Protein AF-D6LG75-F1 (afdb_monomer_lite)

Structure (mmCIF, N/CA/C/O backbone):
data_AF-D6LG75-F1
#
_entry.id   AF-D6LG75-F1
#
loop_
_atom_site.group_PDB
_atom_site.id
_atom_site.type_symbol
_atom_site.label_atom_id
_atom_site.label_alt_id
_atom_site.label_comp_id
_atom_site.label_asym_id
_atom_site.label_entity_id
_atom_site.label_seq_id
_atom_site.pdbx_PDB_ins_code
_atom_site.Cartn_x
_atom_site.Cartn_y
_atom_site.Cartn_z
_atom_site.occupancy
_atom_site.B_iso_or_equiv
_atom_site.auth_seq_id
_atom_site.auth_comp_id
_atom_site.auth_asym_id
_at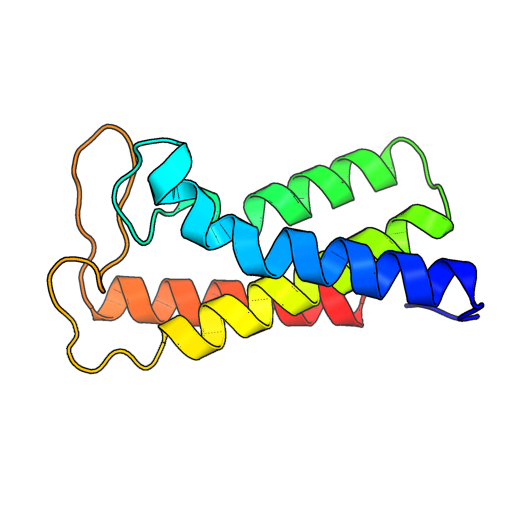om_site.auth_atom_id
_atom_site.pdbx_PDB_model_num
ATOM 1 N N . MET A 1 1 ? -5.222 3.463 17.861 1.00 59.53 1 MET A N 1
ATOM 2 C CA . MET A 1 1 ? -4.891 2.400 18.845 1.00 59.53 1 MET A CA 1
ATOM 3 C C . MET A 1 1 ? -6.168 1.736 19.346 1.00 59.53 1 MET A C 1
ATOM 5 O O . MET A 1 1 ? -7.042 2.396 19.905 1.00 59.53 1 MET A O 1
ATOM 9 N N . ILE A 1 2 ? -6.296 0.428 19.119 1.00 68.25 2 ILE A N 1
ATOM 10 C CA . ILE A 1 2 ? -7.451 -0.380 19.532 1.00 68.25 2 ILE A CA 1
ATOM 11 C C . ILE A 1 2 ? -7.337 -0.714 21.026 1.00 68.25 2 ILE A C 1
ATOM 13 O O . ILE A 1 2 ? -6.453 -1.462 21.427 1.00 68.25 2 ILE A O 1
ATOM 17 N N . TYR A 1 3 ? -8.249 -0.198 21.853 1.00 63.38 3 TYR A N 1
ATOM 18 C CA . TYR A 1 3 ? -8.205 -0.404 23.312 1.00 63.38 3 TYR A CA 1
ATOM 19 C C . TYR A 1 3 ? -9.058 -1.580 23.818 1.00 63.38 3 TYR A C 1
ATOM 21 O O . TYR A 1 3 ? -8.841 -2.052 24.931 1.00 63.38 3 TYR A O 1
ATOM 29 N N . LYS A 1 4 ? -10.032 -2.064 23.033 1.00 77.44 4 LYS A N 1
ATOM 30 C CA . LYS A 1 4 ? -10.902 -3.198 23.397 1.00 77.44 4 LYS A CA 1
ATOM 31 C C . LYS A 1 4 ? -11.264 -4.009 22.158 1.00 77.44 4 LYS A C 1
ATOM 33 O O . LYS A 1 4 ? -12.210 -3.673 21.460 1.00 77.44 4 LYS A O 1
ATOM 38 N N . LEU A 1 5 ? -10.518 -5.065 21.848 1.00 86.06 5 LEU A N 1
ATOM 39 C CA . LEU A 1 5 ? -10.863 -5.954 20.736 1.00 86.06 5 LEU A CA 1
ATOM 40 C C . LEU A 1 5 ? -11.971 -6.926 21.174 1.00 86.06 5 LEU A C 1
ATOM 42 O O . LEU A 1 5 ? -11.730 -7.805 21.995 1.00 86.06 5 LEU A O 1
ATOM 46 N N . ASN A 1 6 ? -13.182 -6.764 20.639 1.00 90.75 6 ASN A N 1
ATOM 47 C CA . ASN A 1 6 ? -14.268 -7.738 20.786 1.00 90.75 6 ASN A CA 1
ATOM 48 C C . ASN A 1 6 ? -14.375 -8.625 19.530 1.00 90.75 6 ASN A C 1
ATOM 50 O O . ASN A 1 6 ? -13.692 -8.382 18.532 1.00 90.75 6 ASN A O 1
ATOM 54 N N . LEU A 1 7 ? -15.236 -9.650 19.565 1.00 93.31 7 LEU A N 1
ATOM 55 C CA . LEU A 1 7 ? -15.403 -10.582 18.442 1.00 93.31 7 LEU A CA 1
ATOM 56 C C . LEU A 1 7 ? -15.751 -9.859 17.133 1.00 93.31 7 LEU A C 1
ATOM 58 O O . LEU A 1 7 ? -15.179 -10.172 16.095 1.00 93.31 7 LEU A O 1
ATOM 62 N N . LEU A 1 8 ? -16.642 -8.864 17.183 1.00 92.31 8 LEU A N 1
ATOM 63 C CA . LEU A 1 8 ? -17.024 -8.094 15.999 1.00 92.31 8 LEU A CA 1
ATOM 64 C C . LEU A 1 8 ? -15.832 -7.328 15.412 1.00 92.31 8 LEU A C 1
ATOM 66 O O . LEU A 1 8 ? -15.596 -7.401 14.211 1.00 92.31 8 LEU A O 1
ATOM 70 N N . GLY A 1 9 ? -15.055 -6.636 16.248 1.00 93.12 9 GLY A N 1
ATOM 71 C CA . GLY A 1 9 ? -13.851 -5.923 15.823 1.00 93.12 9 GLY A CA 1
ATOM 72 C C . GLY A 1 9 ? -12.811 -6.859 15.209 1.00 93.12 9 GLY A C 1
ATOM 73 O O . GLY A 1 9 ? -12.241 -6.547 14.167 1.00 93.12 9 GLY A O 1
ATOM 74 N N . PHE A 1 10 ? -12.619 -8.045 15.793 1.00 94.38 10 PHE A N 1
ATOM 75 C CA . PHE A 1 10 ? -11.744 -9.070 15.222 1.00 94.38 10 PHE A CA 1
ATOM 76 C C . PHE A 1 10 ? -12.233 -9.538 13.845 1.00 94.38 10 PHE A C 1
ATOM 78 O O . PHE A 1 10 ? -11.456 -9.562 12.893 1.00 94.38 10 PHE A O 1
ATOM 85 N N . LEU A 1 11 ? -13.525 -9.848 13.707 1.00 96.50 11 LEU A N 1
ATOM 86 C CA . LEU A 1 11 ? -14.107 -10.250 12.424 1.00 96.50 11 LEU A CA 1
ATOM 87 C C . LEU A 1 11 ? -13.981 -9.145 11.368 1.00 96.50 11 LEU A C 1
ATOM 89 O O . LEU A 1 11 ? -13.652 -9.437 10.220 1.00 96.50 11 LEU A O 1
ATOM 93 N N . LEU A 1 12 ? -14.176 -7.881 11.752 1.00 95.19 12 LEU A N 1
ATOM 94 C CA . LEU A 1 12 ? -13.995 -6.737 10.857 1.00 95.19 12 LEU A CA 1
ATOM 95 C C . LEU A 1 12 ? -12.547 -6.602 10.380 1.00 95.19 12 LEU A C 1
ATOM 97 O O . LEU A 1 12 ? -12.344 -6.400 9.185 1.00 95.19 12 LEU A O 1
ATOM 101 N N . ILE A 1 13 ? -11.555 -6.774 11.263 1.00 96.44 13 ILE A N 1
ATOM 102 C CA . ILE A 1 13 ? -10.135 -6.814 10.870 1.00 96.44 13 ILE A CA 1
ATOM 103 C C . ILE A 1 13 ? -9.911 -7.916 9.834 1.00 96.44 13 ILE A C 1
ATOM 105 O O . ILE A 1 13 ? -9.321 -7.657 8.790 1.00 96.44 13 ILE A O 1
ATOM 109 N N . VAL A 1 14 ? -10.390 -9.135 10.100 1.00 97.88 14 VAL A N 1
ATOM 110 C CA . VAL A 1 14 ? -10.178 -10.294 9.218 1.00 97.88 14 VAL A CA 1
ATOM 111 C C . VAL A 1 14 ? -10.821 -10.074 7.848 1.00 97.88 14 VAL A C 1
ATOM 113 O O . VAL A 1 14 ? -10.181 -10.290 6.819 1.00 97.88 14 VAL A O 1
ATOM 116 N N . VAL A 1 15 ? -12.068 -9.601 7.807 1.00 97.81 15 VAL A N 1
ATOM 117 C CA . VAL A 1 15 ? -12.762 -9.298 6.547 1.00 97.81 15 VAL A CA 1
ATOM 118 C C . VAL A 1 15 ? -12.038 -8.191 5.784 1.00 97.81 15 VAL A C 1
ATOM 120 O O . VAL A 1 15 ? -11.745 -8.355 4.598 1.00 97.81 15 VAL A O 1
ATOM 123 N N . ALA A 1 16 ? -11.701 -7.089 6.456 1.00 97.56 16 ALA A N 1
ATOM 124 C CA . ALA A 1 16 ? -10.979 -5.978 5.846 1.00 97.56 16 ALA A CA 1
ATOM 125 C C . ALA A 1 16 ? -9.606 -6.409 5.320 1.00 97.56 16 ALA A C 1
ATOM 127 O O . ALA A 1 16 ? -9.196 -5.976 4.245 1.00 97.56 16 ALA A O 1
ATOM 128 N N . PHE A 1 17 ? -8.932 -7.318 6.026 1.00 98.50 17 PHE A N 1
ATOM 129 C CA . PHE A 1 17 ? -7.666 -7.891 5.596 1.00 98.50 17 PHE A CA 1
ATOM 130 C C . PHE A 1 17 ? -7.809 -8.647 4.270 1.00 98.50 17 PHE A C 1
ATOM 132 O O . PHE A 1 17 ? -7.055 -8.408 3.329 1.00 98.50 17 PHE A O 1
ATOM 139 N N . PHE A 1 18 ? -8.815 -9.519 4.144 1.00 98.00 18 PHE A N 1
ATOM 140 C CA . PHE A 1 18 ? -9.064 -10.251 2.896 1.00 98.00 18 PHE A CA 1
ATOM 141 C C . PHE A 1 18 ? -9.473 -9.350 1.724 1.00 98.00 18 PHE A C 1
ATOM 143 O O . PHE A 1 18 ? -9.223 -9.701 0.566 1.00 98.00 18 PHE A O 1
ATOM 150 N N . LEU A 1 19 ? -10.097 -8.203 1.998 1.00 97.00 19 LEU A N 1
ATOM 151 C CA . LEU A 1 19 ? -10.366 -7.189 0.979 1.00 97.00 19 LEU A CA 1
ATOM 152 C C . LEU A 1 19 ? -9.075 -6.470 0.570 1.00 97.00 19 LEU A C 1
ATOM 154 O O . LEU A 1 19 ? -8.771 -6.395 -0.620 1.00 97.00 19 LEU A O 1
ATOM 158 N N . GLY A 1 20 ? -8.294 -6.005 1.547 1.00 97.44 20 GLY A N 1
ATOM 159 C CA . GLY A 1 20 ? -7.052 -5.270 1.321 1.00 97.44 20 GLY A CA 1
ATOM 160 C C . GLY A 1 20 ? -5.991 -6.099 0.602 1.00 97.44 20 GLY A C 1
ATOM 161 O O . GLY A 1 20 ? -5.375 -5.604 -0.334 1.00 97.44 20 GLY A O 1
ATOM 162 N N . ILE A 1 21 ? -5.838 -7.386 0.938 1.00 98.00 21 ILE A N 1
ATOM 163 C CA . ILE A 1 21 ? -4.801 -8.247 0.339 1.00 98.00 21 ILE A CA 1
ATOM 164 C C . ILE A 1 21 ? -5.021 -8.445 -1.165 1.00 98.00 21 ILE A C 1
ATOM 166 O O . ILE A 1 21 ? -4.068 -8.686 -1.899 1.00 98.00 21 ILE A O 1
ATOM 170 N N . LYS A 1 22 ? -6.274 -8.336 -1.625 1.00 96.81 22 LYS A N 1
ATOM 171 C CA . LYS A 1 22 ? -6.655 -8.479 -3.034 1.00 96.81 22 LYS A CA 1
ATOM 172 C C . LYS A 1 22 ? -6.651 -7.157 -3.795 1.00 96.81 22 LYS A C 1
ATOM 174 O O . LYS A 1 22 ? -6.671 -7.206 -5.020 1.00 96.81 22 LYS A O 1
ATOM 179 N N . LEU A 1 23 ? -6.684 -6.006 -3.114 1.00 96.44 23 LEU A N 1
ATOM 180 C CA . LEU A 1 23 ? -6.791 -4.699 -3.770 1.00 96.44 23 LEU A CA 1
ATOM 181 C C . LEU A 1 23 ? -5.654 -4.458 -4.779 1.00 96.44 23 LEU A C 1
ATOM 183 O O . LEU A 1 23 ? -5.976 -4.033 -5.890 1.00 96.44 23 LEU A O 1
ATOM 187 N N . PRO A 1 24 ? -4.369 -4.729 -4.474 1.00 96.44 24 PRO A N 1
ATOM 188 C CA . PRO A 1 24 ? -3.295 -4.477 -5.432 1.00 96.44 24 PRO A CA 1
ATOM 189 C C . PRO A 1 24 ? -3.516 -5.203 -6.769 1.00 96.44 24 PRO A C 1
ATOM 191 O O . PRO A 1 24 ? -3.444 -4.562 -7.820 1.00 96.44 24 PRO A O 1
ATOM 194 N N . ASP A 1 25 ? -3.956 -6.466 -6.715 1.00 95.19 25 ASP A N 1
ATOM 195 C CA . ASP A 1 25 ? -4.292 -7.312 -7.873 1.00 95.19 25 ASP A CA 1
ATOM 196 C C . ASP A 1 25 ? -5.615 -6.945 -8.568 1.00 95.19 25 ASP A C 1
ATOM 198 O O . ASP A 1 25 ? -5.974 -7.517 -9.604 1.00 95.19 25 ASP A O 1
ATOM 202 N N . TRP A 1 26 ? -6.396 -6.002 -8.031 1.00 94.06 26 TRP A N 1
ATOM 203 C CA . TRP A 1 26 ? -7.545 -5.474 -8.771 1.00 94.06 26 TRP A CA 1
ATOM 204 C C . TRP A 1 26 ? -7.110 -4.662 -9.984 1.00 94.06 26 TRP A C 1
ATOM 206 O O . TRP A 1 26 ? -7.951 -4.407 -10.843 1.00 94.06 26 TRP A O 1
ATOM 216 N N . ASP A 1 27 ? -5.827 -4.315 -10.115 1.00 90.75 27 ASP A N 1
ATOM 217 C CA . ASP A 1 27 ? -5.301 -3.732 -11.344 1.00 90.75 27 ASP A CA 1
ATOM 218 C C . ASP A 1 27 ? -5.651 -4.577 -12.583 1.00 90.75 27 ASP A C 1
ATOM 220 O O . ASP A 1 27 ? -6.141 -4.022 -13.567 1.00 90.75 27 ASP A O 1
ATOM 224 N N . PHE A 1 28 ? -5.578 -5.908 -12.502 1.00 89.88 28 PHE A N 1
ATOM 225 C CA . PHE A 1 28 ? -6.028 -6.808 -13.567 1.00 89.88 28 PHE A CA 1
ATOM 226 C C . PHE A 1 28 ? -7.520 -6.657 -13.884 1.00 89.88 28 PHE A C 1
ATOM 228 O O . PHE A 1 28 ? -7.913 -6.605 -15.051 1.00 89.88 28 PHE A O 1
ATOM 235 N N . LYS A 1 29 ? -8.366 -6.556 -12.852 1.00 92.19 29 LYS A N 1
ATOM 236 C CA . LYS A 1 29 ? -9.826 -6.418 -13.007 1.00 92.19 29 LYS A CA 1
ATOM 237 C C . LYS A 1 29 ? -10.219 -5.054 -13.566 1.00 92.19 29 LYS A C 1
ATOM 239 O O . LYS A 1 29 ? -11.149 -4.956 -14.359 1.00 92.19 29 LYS A O 1
ATOM 244 N N . LEU A 1 30 ? -9.487 -4.017 -13.174 1.00 89.25 30 LEU A N 1
ATOM 245 C CA . LEU A 1 30 ? -9.671 -2.636 -13.609 1.00 89.25 30 LEU A CA 1
ATOM 246 C C . LEU A 1 30 ? -8.996 -2.351 -14.960 1.00 89.25 30 LEU A C 1
ATOM 248 O O . LEU A 1 30 ? -8.993 -1.206 -15.408 1.00 89.25 30 LEU A O 1
ATOM 252 N N . LYS A 1 31 ? -8.430 -3.376 -15.618 1.00 89.69 31 LYS A N 1
ATOM 253 C CA . LYS A 1 31 ? -7.674 -3.263 -16.879 1.00 89.69 31 LYS A CA 1
ATOM 254 C C . LYS A 1 31 ? -6.521 -2.253 -16.790 1.00 89.69 31 LYS A C 1
ATOM 256 O O . LYS A 1 31 ? -6.135 -1.633 -17.780 1.00 89.69 31 LYS A O 1
ATOM 261 N N . LEU A 1 32 ? -5.961 -2.096 -15.595 1.00 90.25 32 LEU A N 1
ATOM 262 C CA . LEU A 1 32 ? -4.742 -1.348 -15.345 1.00 90.25 32 LEU A CA 1
ATOM 263 C C . LEU A 1 32 ? -3.535 -2.260 -15.592 1.00 90.25 32 LEU A C 1
ATOM 265 O O . LEU A 1 32 ? -3.615 -3.487 -15.550 1.00 90.25 32 LEU A O 1
ATOM 269 N N . ARG A 1 33 ? -2.378 -1.655 -15.856 1.00 91.38 33 ARG A N 1
ATOM 270 C CA . ARG A 1 33 ? -1.126 -2.415 -15.927 1.00 91.38 33 ARG A CA 1
ATOM 271 C C . ARG A 1 33 ? -0.752 -2.883 -14.523 1.00 91.38 33 ARG A C 1
ATOM 273 O O . ARG A 1 33 ? -0.793 -2.067 -13.605 1.00 91.38 33 ARG A O 1
ATOM 280 N N . HIS A 1 34 ? -0.345 -4.147 -14.411 1.00 92.75 34 HIS A N 1
ATOM 281 C CA . HIS A 1 34 ? 0.036 -4.750 -13.137 1.00 92.75 34 HIS A CA 1
ATOM 282 C C . HIS A 1 34 ? 1.094 -3.923 -12.395 1.00 92.75 34 HIS A C 1
ATOM 284 O O . HIS A 1 34 ? 1.994 -3.367 -13.038 1.00 92.75 34 HIS A O 1
ATOM 290 N N . ARG A 1 35 ? 0.973 -3.861 -11.065 1.00 92.56 35 ARG A N 1
ATOM 291 C CA . ARG A 1 35 ? 1.731 -2.975 -10.170 1.00 92.56 35 ARG A CA 1
ATOM 292 C C . ARG A 1 35 ? 1.433 -1.511 -10.436 1.00 92.56 35 ARG A C 1
ATOM 294 O O . ARG A 1 35 ? 2.332 -0.686 -10.610 1.00 92.56 35 ARG A O 1
ATOM 301 N N . ASN A 1 36 ? 0.143 -1.190 -10.517 1.00 94.50 36 ASN A N 1
ATOM 302 C CA . ASN A 1 36 ? -0.323 0.178 -10.694 1.00 94.50 36 ASN A CA 1
ATOM 303 C C . ASN A 1 36 ? -0.165 0.996 -9.406 1.00 94.50 36 ASN A C 1
ATOM 305 O O . ASN A 1 36 ? -0.555 0.542 -8.334 1.00 94.50 36 ASN A O 1
ATOM 309 N N . ILE A 1 37 ? 0.320 2.235 -9.518 1.00 95.25 37 ILE A N 1
ATOM 310 C CA . ILE A 1 37 ? 0.492 3.133 -8.366 1.00 95.25 37 ILE A CA 1
ATOM 311 C C . ILE A 1 37 ? -0.805 3.356 -7.573 1.00 95.25 37 ILE A C 1
ATOM 313 O O . ILE A 1 37 ? -0.751 3.495 -6.358 1.00 95.25 3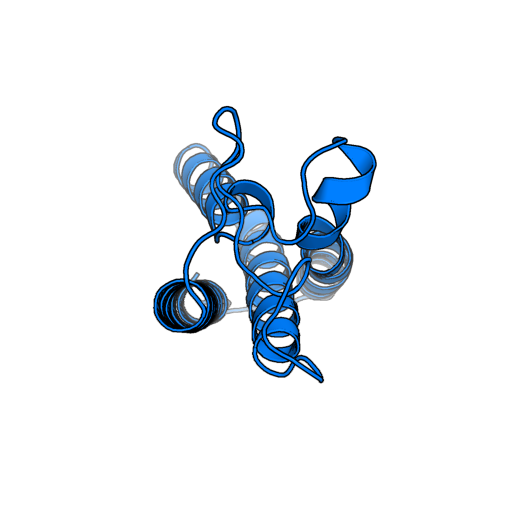7 ILE A O 1
ATOM 317 N N . LEU A 1 38 ? -1.977 3.341 -8.216 1.00 93.38 38 LEU A N 1
ATOM 318 C CA . LEU A 1 38 ? -3.254 3.552 -7.531 1.00 93.38 38 LEU A CA 1
ATOM 319 C C . LEU A 1 38 ? -3.636 2.367 -6.640 1.00 93.38 38 LEU A C 1
ATOM 321 O O . LEU A 1 38 ? -4.118 2.577 -5.533 1.00 93.38 38 LEU A O 1
ATOM 325 N N . THR A 1 39 ? -3.399 1.135 -7.097 1.00 95.38 39 THR A N 1
ATOM 326 C CA . THR A 1 39 ? -3.751 -0.082 -6.345 1.00 95.38 39 THR A CA 1
ATOM 327 C C . THR A 1 39 ? -2.648 -0.518 -5.381 1.00 95.38 39 THR A C 1
ATOM 329 O O . THR A 1 39 ? -2.934 -1.192 -4.398 1.00 95.38 39 THR A O 1
ATOM 332 N N . HIS A 1 40 ? -1.402 -0.102 -5.632 1.00 96.62 40 HIS A N 1
ATOM 333 C CA . HIS A 1 40 ? -0.221 -0.420 -4.820 1.00 96.62 40 HIS A CA 1
ATOM 334 C C . HIS A 1 40 ? 0.215 0.736 -3.904 1.00 96.62 40 HIS A C 1
ATOM 336 O O . HIS A 1 40 ? 1.342 0.737 -3.419 1.00 96.62 40 HIS A O 1
ATOM 342 N N . SER A 1 41 ? -0.644 1.734 -3.687 1.00 96.00 41 SER A N 1
ATOM 343 C CA . SER A 1 41 ? -0.434 2.835 -2.736 1.00 96.00 41 SER A CA 1
ATOM 344 C C . SER A 1 41 ? -1.359 2.679 -1.524 1.00 96.00 41 SER A C 1
ATOM 346 O O . SER A 1 41 ? -2.370 1.979 -1.610 1.00 96.00 41 SER A O 1
ATOM 348 N N . PRO A 1 42 ? -1.116 3.403 -0.415 1.00 94.75 42 PRO A N 1
ATOM 349 C CA . PRO A 1 42 ? -2.078 3.474 0.683 1.00 94.75 42 PRO A CA 1
ATOM 350 C C . PRO A 1 42 ? -3.281 4.383 0.358 1.00 94.75 42 PRO A C 1
ATOM 352 O O . PRO A 1 42 ? -4.019 4.764 1.260 1.00 94.75 42 PRO A O 1
ATOM 355 N N . PHE A 1 43 ? -3.498 4.763 -0.908 1.00 95.00 43 PHE A N 1
ATOM 356 C CA . PHE A 1 43 ? -4.510 5.744 -1.310 1.00 95.00 43 PHE A CA 1
ATOM 357 C C . PHE A 1 43 ? -5.926 5.372 -0.852 1.00 95.00 43 PHE A C 1
ATOM 359 O O . PHE A 1 43 ? -6.617 6.195 -0.259 1.00 95.00 43 PHE A O 1
ATOM 366 N N . VAL A 1 44 ? -6.343 4.118 -1.057 1.00 94.81 44 VAL A N 1
ATOM 367 C CA . VAL A 1 44 ? -7.668 3.646 -0.616 1.00 94.81 44 VAL A CA 1
ATOM 368 C C . VAL A 1 44 ? -7.789 3.677 0.910 1.00 94.81 44 VAL A C 1
ATOM 370 O O . VAL A 1 44 ? -8.813 4.099 1.440 1.00 94.81 44 VAL A O 1
ATOM 373 N N . THR A 1 45 ? -6.724 3.316 1.626 1.00 95.12 45 THR A N 1
ATOM 374 C CA . THR A 1 45 ? -6.671 3.436 3.088 1.00 95.12 45 THR A CA 1
ATOM 375 C C . THR A 1 45 ? -6.838 4.887 3.543 1.00 95.12 45 THR A C 1
ATOM 377 O O . THR A 1 45 ? -7.582 5.149 4.483 1.00 95.12 45 THR A O 1
ATOM 380 N N . VAL A 1 46 ? -6.197 5.842 2.861 1.00 94.06 46 VAL A N 1
ATOM 381 C CA . VAL A 1 46 ? -6.334 7.279 3.155 1.00 94.06 46 VAL A CA 1
ATOM 382 C C . VAL A 1 46 ? -7.769 7.760 2.933 1.00 94.06 46 VAL A C 1
ATOM 384 O O . VAL A 1 46 ? -8.265 8.547 3.734 1.00 94.06 46 VAL A O 1
ATOM 387 N N . ILE A 1 47 ? -8.471 7.255 1.912 1.00 94.31 47 ILE A N 1
ATOM 388 C CA . ILE A 1 47 ? -9.902 7.543 1.723 1.00 94.31 47 ILE A CA 1
ATOM 389 C C . ILE A 1 47 ? -10.717 7.031 2.916 1.00 94.31 47 ILE A C 1
ATOM 391 O O . ILE A 1 47 ? -11.558 7.763 3.431 1.00 94.31 47 ILE A O 1
ATOM 395 N N . PHE A 1 48 ? -10.463 5.809 3.396 1.00 94.44 48 PHE A N 1
ATOM 396 C CA . PHE A 1 48 ? -11.159 5.293 4.580 1.00 94.44 48 PHE A CA 1
ATOM 397 C C . PHE A 1 48 ? -10.878 6.122 5.833 1.00 94.44 48 PHE A C 1
ATOM 399 O O . PHE A 1 48 ? -11.798 6.384 6.598 1.00 94.44 48 PHE A O 1
ATOM 406 N N . ILE A 1 49 ? -9.644 6.589 6.021 1.00 93.00 49 ILE A N 1
ATOM 407 C CA . ILE A 1 49 ? -9.291 7.512 7.108 1.00 93.00 49 ILE A CA 1
ATOM 408 C C . ILE A 1 49 ? -10.075 8.820 6.977 1.00 93.00 49 ILE A C 1
ATOM 410 O O . ILE A 1 49 ? -10.725 9.231 7.930 1.00 93.00 49 ILE A O 1
ATOM 414 N N . ALA A 1 50 ? -10.096 9.438 5.795 1.00 92.62 50 ALA A N 1
ATOM 415 C CA . ALA A 1 50 ? -10.857 10.665 5.577 1.00 92.62 50 ALA A CA 1
ATOM 416 C C . ALA A 1 50 ? -12.353 10.479 5.892 1.00 92.62 50 ALA A C 1
ATOM 418 O O . ALA A 1 50 ? -12.951 11.336 6.533 1.00 92.62 50 ALA A O 1
ATOM 419 N N . LEU A 1 51 ? -12.943 9.342 5.506 1.00 90.62 51 LEU A N 1
ATOM 420 C CA . LEU A 1 51 ? -14.330 9.006 5.844 1.00 90.62 51 LEU A CA 1
ATOM 421 C C . LEU A 1 51 ? -14.526 8.783 7.353 1.00 90.62 51 LEU A C 1
ATOM 423 O O . LEU A 1 51 ? -15.502 9.273 7.916 1.00 90.62 51 LEU A O 1
ATOM 427 N N . TYR A 1 52 ? -13.595 8.101 8.023 1.00 90.06 52 TYR A N 1
ATOM 428 C CA . TYR A 1 52 ? -13.631 7.914 9.477 1.00 90.06 52 TYR A CA 1
ATOM 429 C C . TYR A 1 52 ? -13.604 9.248 10.238 1.00 90.06 52 TYR A C 1
ATOM 431 O O . TYR A 1 52 ? -14.298 9.401 11.238 1.00 90.06 52 TYR A O 1
ATOM 439 N N . GLU A 1 53 ? -12.828 10.226 9.769 1.00 87.62 53 GLU A N 1
ATOM 440 C CA . GLU A 1 53 ? -12.765 11.549 10.403 1.00 87.62 53 GLU A CA 1
ATOM 441 C C . GLU A 1 53 ? -14.061 12.362 10.200 1.00 87.62 53 GLU A C 1
ATOM 443 O O . GLU A 1 53 ? -14.334 13.275 10.976 1.00 87.62 53 GLU A O 1
ATOM 448 N N . THR A 1 54 ? -14.894 12.026 9.201 1.00 86.19 54 THR A N 1
ATOM 449 C CA . THR A 1 54 ? -16.221 12.655 9.021 1.00 86.19 54 THR A CA 1
ATOM 450 C C . THR A 1 54 ? -17.308 12.048 9.904 1.00 86.19 54 THR A C 1
ATOM 452 O O . THR A 1 54 ? -18.209 12.762 10.339 1.00 86.19 54 THR A O 1
ATOM 455 N N . ASP A 1 55 ? -17.220 10.749 10.187 1.00 76.25 55 ASP A N 1
ATOM 456 C CA . ASP A 1 55 ? -18.148 10.020 11.048 1.00 76.25 55 ASP A CA 1
ATOM 457 C C . ASP A 1 55 ? -17.353 8.994 11.868 1.00 76.25 55 ASP A C 1
ATOM 459 O O . ASP A 1 55 ? -16.925 7.945 11.372 1.00 76.25 55 ASP A O 1
ATOM 463 N N . THR A 1 56 ? -17.100 9.341 13.133 1.00 75.19 56 THR A N 1
ATOM 464 C CA . THR A 1 56 ? -16.112 8.697 14.021 1.00 75.19 56 THR A CA 1
ATOM 465 C C . THR A 1 56 ? -16.590 7.362 14.600 1.00 75.19 56 THR A C 1
ATOM 467 O O . THR A 1 56 ? -16.446 7.068 15.790 1.00 75.19 56 THR A O 1
ATOM 470 N N . SER A 1 57 ? -17.139 6.497 13.748 1.00 79.25 57 SER A N 1
ATOM 471 C CA . SER A 1 57 ? -17.567 5.156 14.128 1.00 79.25 57 SER A CA 1
ATOM 472 C C . SER A 1 57 ? -16.388 4.333 14.642 1.00 79.25 57 SER A C 1
ATOM 474 O O . SER A 1 57 ? -15.489 3.941 13.893 1.00 79.25 57 SER A O 1
ATOM 476 N N . TYR A 1 58 ? -16.424 4.005 15.937 1.00 76.25 58 TYR A N 1
ATOM 477 C CA . TYR A 1 58 ? -15.404 3.201 16.614 1.00 76.25 58 TYR A CA 1
ATOM 478 C C . TYR A 1 58 ? -15.094 1.890 15.876 1.00 76.25 58 TYR A C 1
ATOM 480 O O . TYR A 1 58 ? -13.944 1.454 15.835 1.00 76.25 58 TYR A O 1
ATOM 488 N N . PHE A 1 59 ? -16.102 1.279 15.243 1.00 82.31 59 PHE A N 1
ATOM 489 C CA . PHE A 1 59 ? -15.927 0.013 14.539 1.00 82.31 59 PHE A CA 1
ATOM 490 C C . PHE A 1 59 ? -15.157 0.141 13.221 1.00 82.31 59 PHE A C 1
ATOM 492 O O . PHE A 1 59 ? -14.522 -0.820 12.785 1.00 82.31 59 PHE A O 1
ATOM 499 N N . PHE A 1 60 ? -15.165 1.317 12.595 1.00 89.25 60 PHE A N 1
ATOM 500 C CA . PHE A 1 60 ? -14.503 1.518 11.310 1.00 89.25 60 PHE A CA 1
ATOM 501 C C . PHE A 1 60 ? -12.971 1.572 11.442 1.00 89.25 60 PHE A C 1
ATOM 503 O O . PHE A 1 60 ? -12.257 1.185 10.518 1.00 89.25 60 PHE A O 1
ATOM 510 N N . LYS A 1 61 ? -12.449 1.886 12.637 1.00 91.31 61 LYS A N 1
ATOM 511 C CA . LYS A 1 61 ? -11.018 1.736 12.955 1.00 91.31 61 LYS A CA 1
ATOM 512 C C . LYS A 1 61 ? -10.513 0.308 12.765 1.00 91.31 61 LYS A C 1
ATOM 514 O O . LYS A 1 61 ? -9.458 0.120 12.171 1.00 91.31 61 LYS A O 1
ATOM 519 N N . TYR A 1 62 ? -11.275 -0.703 13.192 1.00 93.81 62 TYR A N 1
ATOM 520 C CA . TYR A 1 62 ? -10.907 -2.110 12.975 1.00 93.81 62 TYR A CA 1
ATOM 521 C C . TYR A 1 62 ? -10.767 -2.439 11.488 1.00 93.81 62 TYR A C 1
ATOM 523 O O . TYR A 1 62 ? -9.853 -3.163 11.094 1.00 93.81 62 TYR A O 1
ATOM 531 N N . PHE A 1 63 ? -11.649 -1.874 10.660 1.00 94.94 63 PHE A N 1
ATOM 532 C CA . PHE A 1 63 ? -11.582 -2.038 9.215 1.00 94.94 63 PHE A CA 1
ATOM 533 C C . PHE A 1 63 ? -10.299 -1.414 8.650 1.00 94.94 63 PHE A C 1
ATOM 535 O O . PHE A 1 63 ? -9.561 -2.086 7.934 1.00 94.94 63 PHE A O 1
ATOM 542 N N . ILE A 1 64 ? -9.986 -0.168 9.023 1.00 95.75 64 ILE A N 1
ATOM 543 C CA . ILE A 1 64 ? -8.762 0.526 8.588 1.00 95.75 64 ILE A CA 1
ATOM 544 C C . ILE A 1 64 ? -7.512 -0.253 9.009 1.00 95.75 64 ILE A C 1
ATOM 546 O O . ILE A 1 64 ? -6.617 -0.448 8.188 1.00 95.75 64 ILE A O 1
ATOM 550 N N . VAL A 1 65 ? -7.464 -0.754 10.246 1.00 96.19 65 VAL A N 1
ATOM 551 C CA . VAL A 1 65 ? -6.341 -1.552 10.761 1.00 96.19 65 VAL A CA 1
ATOM 552 C C . VAL A 1 65 ? -6.148 -2.839 9.956 1.00 96.19 65 VAL A C 1
ATOM 554 O O . VAL A 1 65 ? -5.040 -3.109 9.483 1.00 96.19 65 VAL A O 1
ATOM 557 N N . GLY A 1 66 ? -7.213 -3.621 9.745 1.00 97.31 66 GLY A N 1
ATOM 558 C CA . GLY A 1 66 ? -7.135 -4.855 8.957 1.00 97.31 66 GLY A CA 1
ATOM 559 C C . GLY A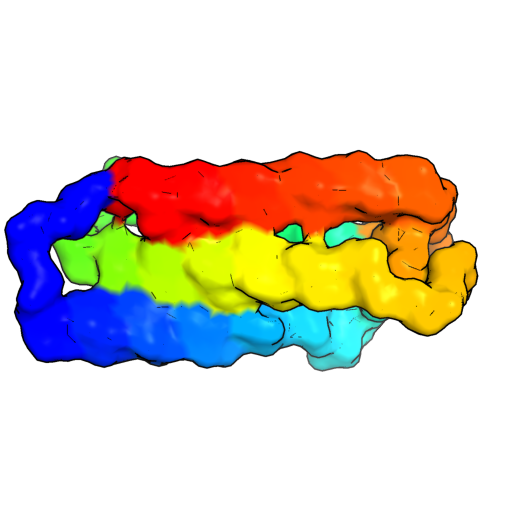 1 66 ? -6.751 -4.600 7.500 1.00 97.31 66 GLY A C 1
ATOM 560 O O . GLY A 1 66 ? -5.873 -5.275 6.961 1.00 97.31 66 GLY A O 1
ATOM 561 N N . PHE A 1 67 ? -7.343 -3.575 6.884 1.00 98.06 67 PHE A N 1
ATOM 562 C CA . PHE A 1 67 ? -7.067 -3.204 5.499 1.00 98.06 67 PHE A CA 1
ATOM 563 C C . PHE A 1 67 ? -5.620 -2.730 5.311 1.00 98.06 67 PHE A C 1
ATOM 565 O O . PHE A 1 67 ? -4.916 -3.228 4.435 1.00 98.06 67 PHE A O 1
ATOM 572 N N . SER A 1 68 ? -5.141 -1.824 6.172 1.00 98.12 68 SER A N 1
ATOM 573 C CA . SER A 1 68 ? -3.762 -1.310 6.143 1.00 98.12 68 SER A CA 1
ATOM 574 C C . SER A 1 68 ? -2.736 -2.420 6.347 1.00 98.12 68 SER A C 1
ATOM 576 O O . SER A 1 68 ? -1.738 -2.474 5.630 1.00 98.12 68 SER A O 1
ATOM 578 N N . SER A 1 69 ? -3.008 -3.345 7.276 1.00 98.12 69 SER A N 1
ATOM 579 C CA . SER A 1 69 ? -2.146 -4.510 7.512 1.00 98.12 69 SER A CA 1
ATOM 580 C C . SER A 1 69 ? -2.011 -5.364 6.253 1.00 98.12 69 SER A C 1
ATOM 582 O O . SER A 1 69 ? -0.915 -5.804 5.910 1.00 98.12 69 SER A O 1
ATOM 584 N N . ALA A 1 70 ? -3.111 -5.574 5.529 1.00 98.31 70 ALA A N 1
ATOM 585 C CA . ALA A 1 70 ? -3.092 -6.365 4.309 1.00 98.31 70 ALA A CA 1
ATOM 586 C C . ALA A 1 70 ? -2.332 -5.686 3.165 1.00 98.31 70 ALA A C 1
ATOM 588 O O . ALA A 1 70 ? -1.558 -6.354 2.482 1.00 98.31 70 ALA A O 1
ATOM 589 N N . ILE A 1 71 ? -2.497 -4.369 2.989 1.00 98.38 71 ILE A N 1
ATOM 590 C CA . ILE A 1 71 ? -1.718 -3.601 2.007 1.00 98.38 71 ILE A CA 1
ATOM 591 C C . ILE A 1 71 ? -0.226 -3.684 2.334 1.00 98.38 71 ILE A C 1
ATOM 593 O O . ILE A 1 71 ? 0.569 -4.000 1.452 1.00 98.38 71 ILE A O 1
ATOM 597 N N . ALA A 1 72 ? 0.158 -3.479 3.598 1.00 98.38 72 ALA A N 1
ATOM 598 C CA . ALA A 1 72 ? 1.548 -3.610 4.025 1.00 98.38 72 ALA A CA 1
ATOM 599 C C . ALA A 1 72 ? 2.130 -4.978 3.647 1.00 98.38 72 ALA A C 1
ATOM 601 O O . ALA A 1 72 ? 3.179 -5.050 3.013 1.00 98.38 72 ALA A O 1
ATOM 602 N N . ILE A 1 73 ? 1.429 -6.061 3.996 1.00 98.31 73 ILE A N 1
ATOM 603 C CA . ILE A 1 73 ? 1.890 -7.422 3.714 1.00 98.31 73 ILE A CA 1
ATOM 604 C C . ILE A 1 73 ? 1.991 -7.673 2.209 1.00 98.31 73 ILE A C 1
ATOM 606 O O . ILE A 1 73 ? 3.027 -8.159 1.761 1.00 98.31 73 ILE A O 1
ATOM 610 N N . HIS A 1 74 ? 0.970 -7.317 1.422 1.00 98.25 74 HIS A N 1
ATOM 611 C CA . HIS A 1 74 ? 0.999 -7.518 -0.028 1.00 98.25 74 HIS A CA 1
ATOM 612 C C . HIS A 1 74 ? 2.233 -6.853 -0.653 1.00 98.25 74 HIS A C 1
ATOM 614 O O . HIS A 1 74 ? 3.011 -7.498 -1.354 1.00 98.25 74 HIS A O 1
ATOM 620 N N . ILE A 1 75 ? 2.447 -5.570 -0.351 1.00 98.12 75 ILE A N 1
ATOM 621 C CA . ILE A 1 75 ? 3.539 -4.783 -0.932 1.00 98.12 75 ILE A CA 1
ATOM 622 C C . ILE A 1 75 ? 4.915 -5.279 -0.457 1.00 98.12 75 ILE A C 1
ATOM 624 O O . ILE A 1 75 ? 5.869 -5.285 -1.239 1.00 98.12 75 ILE A O 1
ATOM 628 N N . LEU A 1 76 ? 5.022 -5.766 0.785 1.00 97.81 76 LEU A N 1
ATOM 629 C CA . LEU A 1 76 ? 6.239 -6.409 1.289 1.00 97.81 76 LEU A CA 1
ATOM 630 C C . LEU A 1 76 ? 6.600 -7.678 0.512 1.00 97.81 76 LEU A C 1
ATOM 632 O O . LEU A 1 76 ? 7.777 -7.893 0.238 1.00 97.81 76 LEU A O 1
ATOM 636 N N . PHE A 1 77 ? 5.629 -8.505 0.118 1.00 97.25 77 PHE A N 1
ATOM 637 C CA . PHE A 1 77 ? 5.908 -9.653 -0.754 1.00 97.25 77 PHE A CA 1
ATOM 638 C C . PHE A 1 77 ? 6.340 -9.207 -2.155 1.00 97.25 77 PHE A C 1
ATOM 640 O O . PHE A 1 77 ? 7.269 -9.766 -2.746 1.00 97.25 77 PHE A O 1
ATOM 647 N N . ASP A 1 78 ? 5.725 -8.142 -2.656 1.00 97.00 78 ASP A N 1
ATOM 648 C CA . ASP A 1 78 ? 5.969 -7.607 -3.991 1.00 97.00 78 ASP A CA 1
ATOM 649 C C . ASP A 1 78 ? 7.360 -6.968 -4.179 1.00 97.00 78 ASP A C 1
ATOM 651 O O . ASP A 1 78 ? 7.845 -6.842 -5.314 1.00 97.00 78 ASP A O 1
ATOM 655 N N . LEU A 1 79 ? 8.038 -6.650 -3.066 1.00 97.38 79 LEU A N 1
ATOM 656 C CA . LEU A 1 79 ? 9.440 -6.219 -2.977 1.00 97.38 79 LEU A CA 1
ATOM 657 C C . LEU A 1 79 ? 10.463 -7.310 -3.318 1.00 97.38 79 LEU A C 1
ATOM 659 O O . LEU A 1 79 ? 11.631 -6.991 -3.555 1.00 97.38 79 LEU A O 1
ATOM 663 N N . PHE A 1 80 ? 10.061 -8.579 -3.386 1.00 96.88 80 PHE A N 1
ATOM 664 C CA . PHE A 1 80 ? 10.974 -9.693 -3.653 1.00 96.88 80 PHE A CA 1
ATOM 665 C C . PHE A 1 80 ? 10.595 -10.476 -4.922 1.00 96.88 80 PHE A C 1
ATOM 667 O O . PHE A 1 80 ? 10.429 -11.697 -4.873 1.00 96.88 80 PHE A O 1
ATOM 674 N N . PRO A 1 81 ? 10.473 -9.822 -6.099 1.00 96.56 81 PRO A N 1
ATOM 675 C CA . PRO A 1 81 ? 10.210 -10.539 -7.337 1.00 96.56 81 PRO A CA 1
ATOM 676 C C . PRO A 1 81 ? 11.446 -11.343 -7.760 1.00 96.56 81 PRO A C 1
ATOM 678 O O . PRO A 1 81 ? 12.585 -10.959 -7.487 1.00 96.56 81 PRO A O 1
ATOM 681 N N . ARG A 1 82 ? 11.239 -12.410 -8.542 1.00 95.50 82 ARG A N 1
ATOM 682 C CA . ARG A 1 82 ? 12.344 -13.210 -9.111 1.00 95.50 82 ARG A CA 1
ATOM 683 C C . ARG A 1 82 ? 13.306 -12.369 -9.957 1.00 95.50 82 ARG A C 1
ATOM 685 O O . ARG A 1 82 ? 14.507 -12.617 -9.956 1.00 95.50 82 ARG A O 1
ATOM 692 N N . LYS A 1 83 ? 12.775 -11.395 -10.704 1.00 95.06 83 LYS A N 1
ATOM 693 C CA . LYS A 1 83 ? 13.539 -10.437 -11.512 1.00 95.06 83 LYS A CA 1
ATOM 694 C C . LYS A 1 83 ? 12.820 -9.088 -11.554 1.00 95.06 83 LYS A C 1
ATOM 696 O O . LYS A 1 83 ? 11.598 -9.030 -11.650 1.00 95.06 83 LYS A O 1
ATOM 701 N N . TRP A 1 84 ? 13.588 -8.003 -11.541 1.00 96.75 84 TRP A N 1
ATOM 702 C CA . TRP A 1 84 ? 13.078 -6.632 -11.622 1.00 96.75 84 TRP A CA 1
ATOM 703 C C . TRP A 1 84 ? 12.935 -6.174 -13.078 1.00 96.75 84 TRP A C 1
ATOM 705 O O . TRP A 1 84 ? 13.742 -5.390 -13.568 1.00 96.75 84 TRP A O 1
ATOM 715 N N . HIS A 1 85 ? 11.927 -6.688 -13.784 1.00 93.94 85 HIS A N 1
ATOM 716 C CA . HIS A 1 85 ? 11.603 -6.269 -15.151 1.00 93.94 85 HIS A CA 1
ATOM 717 C C . HIS A 1 85 ? 10.102 -6.374 -15.447 1.00 93.94 85 HIS A C 1
ATOM 719 O O . HIS A 1 85 ? 9.364 -7.089 -14.769 1.00 93.94 85 HIS A O 1
ATOM 725 N N . GLY A 1 86 ? 9.648 -5.715 -16.519 1.00 91.94 86 GLY A N 1
ATOM 726 C CA . GLY A 1 86 ? 8.293 -5.883 -17.051 1.00 91.94 86 GLY A CA 1
ATOM 727 C C . GLY A 1 86 ? 7.206 -5.583 -16.016 1.00 91.94 86 GLY A C 1
ATOM 728 O O . GLY A 1 86 ? 7.128 -4.457 -15.520 1.00 91.94 86 GLY A O 1
ATOM 729 N N . GLY A 1 87 ? 6.372 -6.582 -15.712 1.00 91.12 87 GLY A N 1
ATOM 730 C CA . GLY A 1 87 ? 5.282 -6.486 -14.735 1.00 91.12 87 GLY A CA 1
ATOM 731 C C . GLY A 1 87 ? 5.735 -6.312 -13.285 1.00 91.12 87 GLY A C 1
ATOM 732 O O . GLY A 1 87 ? 4.919 -5.929 -12.467 1.00 91.12 87 GLY A O 1
ATOM 733 N N . ALA A 1 88 ? 7.019 -6.525 -12.971 1.00 95.62 88 ALA A N 1
ATOM 734 C CA . ALA A 1 88 ? 7.543 -6.327 -11.621 1.00 95.62 88 ALA A CA 1
ATOM 735 C C . ALA A 1 88 ? 7.800 -4.849 -11.261 1.00 95.62 88 ALA A C 1
ATOM 737 O O . ALA A 1 88 ? 8.065 -4.533 -10.102 1.00 95.62 88 ALA A O 1
ATOM 738 N N . LEU A 1 89 ? 7.759 -3.953 -12.251 1.00 97.44 89 LEU A N 1
ATOM 739 C CA . LEU A 1 89 ? 8.050 -2.528 -12.095 1.00 97.44 89 LEU A CA 1
ATOM 740 C C . LEU A 1 89 ? 6.762 -1.719 -11.954 1.00 97.44 89 LEU A C 1
ATOM 742 O O . LEU A 1 89 ? 5.823 -1.953 -12.718 1.00 97.44 89 LEU A O 1
ATOM 746 N N . LEU A 1 90 ? 6.777 -0.720 -11.071 1.00 97.38 90 LEU A N 1
ATOM 747 C CA . LEU A 1 90 ? 5.651 0.179 -10.823 1.00 97.38 90 LEU A CA 1
ATOM 748 C C . LEU A 1 90 ? 5.190 0.873 -12.112 1.00 97.38 90 LEU A C 1
ATOM 750 O O . LEU A 1 90 ? 6.006 1.281 -12.949 1.00 97.38 90 LEU A O 1
ATOM 754 N N . LYS A 1 91 ? 3.873 1.018 -12.259 1.00 95.81 91 LYS A N 1
ATOM 755 C CA . LYS A 1 91 ? 3.216 1.646 -13.408 1.00 95.81 91 LYS A CA 1
ATOM 756 C C . LYS A 1 91 ? 2.429 2.872 -12.975 1.00 95.81 91 LYS A C 1
ATOM 758 O O . LYS A 1 91 ? 1.620 2.800 -12.051 1.00 95.81 91 LYS A O 1
ATOM 763 N N . ILE A 1 92 ? 2.609 3.971 -13.703 1.00 92.75 92 ILE A N 1
ATOM 764 C CA . ILE A 1 92 ? 1.755 5.155 -13.571 1.00 92.75 92 ILE A CA 1
ATOM 765 C C . ILE A 1 92 ? 0.596 5.009 -14.571 1.00 92.75 92 ILE A C 1
ATOM 767 O O . ILE A 1 92 ? 0.844 4.679 -15.739 1.00 92.75 92 ILE A O 1
ATOM 771 N N . PRO A 1 93 ? -0.667 5.202 -14.146 1.00 84.56 93 PRO A N 1
ATOM 772 C CA . PRO A 1 93 ? -1.812 5.138 -15.045 1.00 84.56 93 PRO A CA 1
ATOM 773 C C . PRO A 1 93 ? -1.759 6.246 -16.113 1.00 84.56 93 PRO A C 1
ATOM 775 O O . PRO A 1 93 ? -1.003 7.209 -16.001 1.00 84.56 93 PRO A O 1
ATOM 778 N N . PHE A 1 94 ? -2.580 6.089 -17.154 1.00 77.50 94 PHE A N 1
ATOM 779 C CA . PHE A 1 94 ? -2.843 7.056 -18.235 1.00 77.50 94 PHE A CA 1
ATOM 780 C C . PHE A 1 94 ? -1.701 7.331 -19.228 1.00 77.50 94 PHE A C 1
ATOM 782 O O . PHE A 1 94 ? -1.973 7.421 -20.419 1.00 77.50 94 PHE A O 1
ATOM 789 N N . ASN A 1 95 ? -0.435 7.342 -18.802 1.00 77.56 95 ASN A N 1
ATOM 790 C CA . ASN A 1 95 ? 0.687 7.718 -19.681 1.00 77.56 95 ASN A CA 1
ATOM 791 C C . ASN A 1 95 ? 1.602 6.544 -20.070 1.00 77.56 95 ASN A C 1
ATOM 793 O O . ASN A 1 95 ? 2.649 6.738 -20.679 1.00 77.56 95 ASN A O 1
ATOM 797 N N . GLY A 1 96 ? 1.256 5.311 -19.681 1.00 81.81 96 GLY A N 1
ATOM 798 C CA . GLY A 1 96 ? 2.039 4.115 -20.018 1.00 81.81 96 GLY A CA 1
ATOM 799 C C . GLY A 1 96 ? 3.439 4.062 -19.386 1.00 81.81 96 GLY A C 1
ATOM 800 O O . GLY A 1 96 ? 4.233 3.182 -19.733 1.00 81.81 96 GLY A O 1
ATOM 801 N N . ILE A 1 97 ? 3.738 4.952 -18.438 1.00 92.19 97 ILE A N 1
ATOM 802 C CA . ILE A 1 97 ? 5.057 5.083 -17.817 1.00 92.19 97 ILE A CA 1
ATOM 803 C C . ILE A 1 97 ? 5.338 3.867 -16.931 1.00 92.19 97 ILE A C 1
ATOM 805 O O . ILE A 1 97 ? 4.511 3.444 -16.119 1.00 92.19 97 ILE A O 1
ATOM 809 N N . THR A 1 98 ? 6.533 3.304 -17.097 1.00 95.81 98 THR A N 1
ATOM 810 C CA . THR A 1 98 ? 7.104 2.285 -16.215 1.00 95.81 98 THR A CA 1
ATOM 811 C C . THR A 1 98 ? 8.243 2.912 -15.430 1.00 95.81 98 THR A C 1
ATOM 813 O O . THR A 1 98 ? 9.179 3.435 -16.026 1.00 95.81 98 THR A O 1
ATOM 816 N N . CYS A 1 99 ? 8.166 2.857 -14.105 1.00 96.38 99 CYS A N 1
ATOM 817 C CA . CYS A 1 99 ? 9.213 3.377 -13.238 1.00 96.38 99 CYS A CA 1
ATOM 818 C C . CYS A 1 99 ? 10.463 2.488 -13.271 1.00 96.38 99 CYS A C 1
ATOM 820 O O . CYS A 1 99 ? 10.399 1.300 -13.603 1.00 96.38 99 CYS A O 1
ATOM 822 N N . SER A 1 100 ? 11.602 3.055 -12.868 1.00 97.06 100 SER A N 1
ATOM 823 C CA . SER A 1 100 ? 12.826 2.283 -12.661 1.00 97.06 100 SER A CA 1
ATOM 824 C C . SER A 1 100 ? 12.670 1.293 -11.502 1.00 97.06 100 SER A C 1
ATOM 826 O O . SER A 1 100 ? 11.742 1.371 -10.684 1.00 97.06 100 SER A O 1
ATOM 828 N N . LYS A 1 101 ? 13.606 0.346 -11.413 1.00 97.69 101 LYS A N 1
ATOM 829 C CA . LYS A 1 101 ? 13.699 -0.605 -10.301 1.00 97.69 101 LYS A CA 1
ATOM 830 C C . LYS A 1 101 ? 13.859 0.126 -8.969 1.00 97.69 101 LYS A C 1
ATOM 832 O O . LYS A 1 101 ? 13.219 -0.236 -7.989 1.00 97.69 101 LYS A O 1
ATOM 837 N N . GLU A 1 102 ? 14.698 1.151 -8.943 1.00 98.06 102 GLU A N 1
ATOM 838 C CA . GLU A 1 102 ? 15.046 1.940 -7.766 1.00 98.06 102 GLU A CA 1
ATOM 839 C C . GLU A 1 102 ? 13.822 2.714 -7.272 1.00 98.06 102 GLU A C 1
ATOM 841 O O . GLU A 1 102 ? 13.466 2.613 -6.099 1.00 98.06 102 GLU A O 1
ATOM 846 N N . THR A 1 103 ? 13.107 3.386 -8.182 1.00 97.44 103 THR A N 1
ATOM 847 C CA . THR A 1 103 ? 11.854 4.084 -7.863 1.00 97.44 103 THR A CA 1
ATOM 848 C C . THR A 1 103 ? 10.776 3.113 -7.392 1.00 97.44 103 THR A C 1
ATOM 850 O O . THR A 1 103 ? 10.092 3.397 -6.413 1.00 97.44 103 THR A O 1
ATOM 853 N N . THR A 1 104 ? 10.643 1.948 -8.036 1.00 98.06 104 THR A N 1
ATOM 854 C CA . THR A 1 104 ? 9.665 0.927 -7.627 1.00 98.06 104 THR A CA 1
ATOM 855 C C . THR A 1 104 ? 9.944 0.431 -6.209 1.00 98.06 104 THR A C 1
ATOM 857 O O . THR A 1 104 ? 9.040 0.396 -5.380 1.00 98.06 104 THR A O 1
ATOM 860 N N . LYS A 1 105 ? 11.204 0.095 -5.904 1.00 98.31 105 LYS A N 1
ATOM 861 C CA . LYS A 1 105 ? 11.611 -0.343 -4.564 1.00 98.31 105 LYS A CA 1
ATOM 862 C C . LYS A 1 105 ? 11.350 0.725 -3.513 1.00 98.31 105 LYS A C 1
ATOM 864 O O . LYS A 1 105 ? 10.768 0.414 -2.480 1.00 98.31 105 LYS A O 1
ATOM 869 N N . LEU A 1 106 ? 11.763 1.966 -3.779 1.00 98.44 106 LEU A N 1
ATOM 870 C CA . LEU A 1 106 ? 11.552 3.078 -2.857 1.00 98.44 106 LEU A CA 1
ATOM 871 C C . LEU A 1 106 ? 10.060 3.272 -2.570 1.00 98.44 106 LEU A C 1
ATOM 873 O O . LEU A 1 106 ? 9.666 3.388 -1.414 1.00 98.44 106 LEU A O 1
ATOM 877 N N . PHE A 1 107 ? 9.233 3.240 -3.614 1.00 98.31 107 PHE A N 1
ATOM 878 C CA . PHE A 1 107 ? 7.788 3.379 -3.490 1.00 98.31 107 PHE A CA 1
ATOM 879 C C . PHE A 1 107 ? 7.151 2.232 -2.688 1.00 98.31 107 PHE A C 1
ATOM 881 O O . PHE A 1 107 ? 6.317 2.487 -1.820 1.00 98.31 107 PHE A O 1
ATOM 888 N N . PHE A 1 108 ? 7.559 0.981 -2.919 1.00 98.44 108 PHE A N 1
ATOM 889 C CA . PHE A 1 108 ? 7.054 -0.164 -2.153 1.00 98.44 108 PHE A CA 1
ATOM 890 C C . PHE A 1 108 ? 7.497 -0.138 -0.689 1.00 98.44 108 PHE A C 1
ATOM 892 O O . PHE A 1 108 ? 6.682 -0.411 0.191 1.00 98.44 108 PHE A O 1
ATOM 899 N N . ILE A 1 109 ? 8.745 0.246 -0.403 1.00 98.56 109 ILE A N 1
ATOM 900 C CA . ILE A 1 109 ? 9.226 0.426 0.976 1.00 98.56 109 ILE A CA 1
ATOM 901 C C . ILE A 1 109 ? 8.414 1.522 1.669 1.00 98.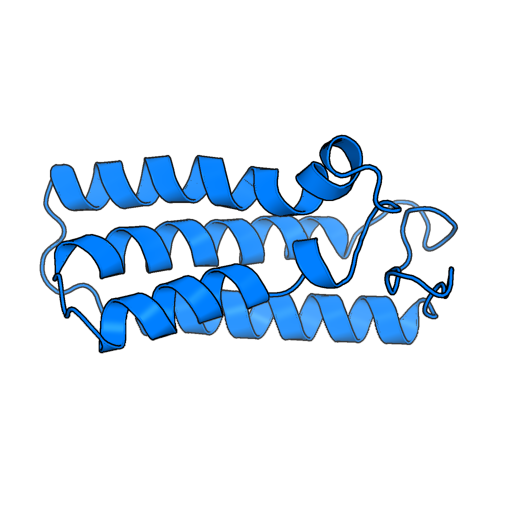56 109 ILE A C 1
ATOM 903 O O . ILE A 1 109 ? 7.873 1.286 2.747 1.00 98.56 109 ILE A O 1
ATOM 907 N N . ALA A 1 110 ? 8.270 2.692 1.040 1.00 98.31 110 ALA A N 1
ATOM 908 C CA . ALA A 1 110 ? 7.507 3.803 1.601 1.00 98.31 110 ALA A CA 1
ATOM 909 C C . ALA A 1 110 ? 6.041 3.417 1.852 1.00 98.31 110 ALA A C 1
ATOM 911 O O . ALA A 1 110 ? 5.526 3.637 2.946 1.00 98.31 110 ALA A O 1
ATOM 912 N N . THR A 1 111 ? 5.388 2.774 0.880 1.00 98.19 111 THR A N 1
ATOM 913 C CA . THR A 1 111 ? 4.005 2.301 1.028 1.00 98.19 111 THR A CA 1
ATOM 914 C C . THR A 1 111 ? 3.872 1.281 2.153 1.00 98.19 111 THR A C 1
ATOM 916 O O . THR A 1 111 ? 2.933 1.374 2.943 1.00 98.19 111 THR A O 1
ATOM 919 N N . SER A 1 112 ? 4.810 0.338 2.261 1.00 98.25 112 SER A N 1
ATOM 920 C CA . SER A 1 112 ? 4.812 -0.659 3.335 1.00 98.25 112 SER A CA 1
ATOM 921 C C . SER A 1 112 ? 4.939 0.013 4.701 1.00 98.25 112 SER A C 1
ATOM 923 O O . SER A 1 112 ? 4.137 -0.263 5.585 1.00 98.25 112 SER A O 1
ATOM 925 N N . LEU A 1 113 ? 5.884 0.947 4.861 1.00 98.19 113 LEU A N 1
ATOM 926 C CA . LEU A 1 113 ? 6.090 1.680 6.114 1.00 98.19 113 LEU A CA 1
ATOM 927 C C . LEU A 1 113 ? 4.864 2.509 6.508 1.00 98.19 113 LEU A C 1
ATOM 929 O O . LEU A 1 113 ? 4.423 2.432 7.652 1.00 98.19 113 LEU A O 1
ATOM 933 N N . VAL A 1 114 ? 4.283 3.255 5.564 1.00 97.94 114 VAL A N 1
ATOM 934 C CA . VAL A 1 114 ? 3.058 4.031 5.809 1.00 97.94 114 VAL A CA 1
ATOM 935 C C . VAL A 1 114 ? 1.907 3.104 6.191 1.00 97.94 114 VAL A C 1
ATOM 937 O O . VAL A 1 114 ? 1.203 3.369 7.157 1.00 97.94 114 VAL A O 1
ATOM 940 N N . SER A 1 115 ? 1.731 1.987 5.489 1.00 98.06 115 SER A N 1
ATOM 941 C CA . SER A 1 115 ? 0.633 1.053 5.765 1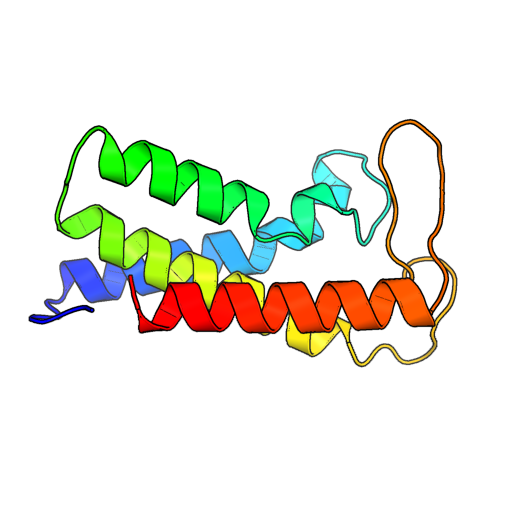.00 98.06 115 SER A CA 1
ATOM 942 C C . SER A 1 115 ? 0.799 0.345 7.115 1.00 98.06 115 SER A C 1
ATOM 944 O O . SER A 1 115 ? -0.182 0.178 7.835 1.00 98.06 115 SER A O 1
ATOM 946 N N . VAL A 1 116 ? 2.030 -0.003 7.512 1.00 98.06 116 VAL A N 1
ATOM 947 C CA . VAL A 1 116 ? 2.334 -0.512 8.862 1.00 98.06 116 VAL A CA 1
ATOM 948 C C . VAL A 1 116 ? 2.046 0.551 9.920 1.00 98.06 116 VAL A C 1
ATOM 950 O O . VAL A 1 116 ? 1.414 0.249 10.929 1.00 98.06 116 VAL A O 1
ATOM 953 N N . PHE A 1 117 ? 2.463 1.798 9.691 1.00 96.56 117 PHE A N 1
ATOM 954 C CA . PHE A 1 117 ? 2.169 2.903 10.601 1.00 96.56 117 PHE A CA 1
ATOM 955 C C . PHE A 1 117 ? 0.655 3.058 10.805 1.00 96.56 117 PHE A C 1
ATOM 957 O O . PHE A 1 117 ? 0.185 3.076 11.941 1.00 96.56 117 PHE A O 1
ATOM 964 N N . LEU A 1 118 ? -0.123 3.081 9.720 1.00 95.12 118 LEU A N 1
ATOM 965 C CA . LEU A 1 118 ? -1.583 3.165 9.790 1.00 95.12 118 LEU A CA 1
ATOM 966 C C . LEU A 1 118 ? -2.201 1.952 10.500 1.00 95.12 118 LEU A C 1
ATOM 968 O O . LEU A 1 118 ? -3.115 2.117 11.299 1.00 95.12 118 LEU A O 1
ATOM 972 N N . ALA A 1 119 ? -1.675 0.747 10.283 1.00 95.50 119 ALA A N 1
ATOM 973 C CA . ALA A 1 119 ? -2.143 -0.454 10.970 1.00 95.50 119 ALA A CA 1
ATOM 974 C C . ALA A 1 119 ? -1.908 -0.427 12.493 1.00 95.50 119 ALA A C 1
ATOM 976 O O . ALA A 1 119 ? -2.689 -1.011 13.239 1.00 95.50 119 ALA A O 1
ATOM 977 N N . ILE A 1 120 ? -0.836 0.222 12.959 1.00 93.44 120 ILE A N 1
ATOM 978 C CA . ILE A 1 120 ? -0.475 0.271 14.384 1.00 93.44 120 ILE A CA 1
ATOM 979 C C . ILE A 1 120 ? -1.178 1.426 15.103 1.00 93.44 120 ILE A C 1
ATOM 981 O O . ILE A 1 120 ? -1.662 1.265 16.227 1.00 93.44 120 ILE A O 1
ATOM 985 N N . PHE A 1 121 ? -1.191 2.611 14.489 1.00 89.88 121 PHE A N 1
ATOM 986 C CA . PHE A 1 121 ? -1.543 3.841 15.196 1.00 89.88 121 PHE A CA 1
ATOM 987 C C . PHE A 1 121 ? -3.013 4.239 15.068 1.00 89.88 121 PHE A C 1
ATOM 989 O O . PHE A 1 121 ? -3.525 4.902 15.978 1.00 89.88 121 PHE A O 1
ATOM 996 N N . TYR A 1 122 ? -3.716 3.793 14.025 1.00 82.00 122 TYR A N 1
ATOM 997 C CA . TYR A 1 122 ? -5.158 4.027 13.889 1.00 82.00 122 TYR A CA 1
ATOM 998 C C . TYR A 1 122 ? -5.978 3.121 14.827 1.00 82.00 122 TYR A C 1
ATOM 1000 O O . TYR A 1 122 ? -6.928 3.617 15.481 1.00 82.00 122 TYR A O 1
#

Radius of gyration: 15.06 Å; chains: 1; bounding box: 33×26×43 Å

pLDDT: mean 92.98, std 7.2, range [59.53, 98.56]

Secondary structure (DSSP, 8-state):
--S---HHHHHHHHHHHHHHTTSTTHHHHTTPPSSBTTTSSTHHHHHHHHHHHHS--HHHHHHHHHHHHHHHHHHHHHT--SSSSGGGS-B-SSS--B--HHHHHHHHHHHHHHHHHHHHH-

Foldseek 3Di:
DDPDDDPLLVVLLVVLLVVL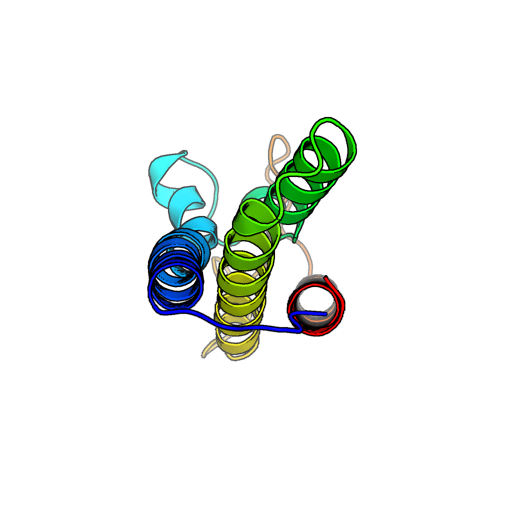LCQQVCCVVVVHQRQECVSLACNVLVVLVVVCVVPVPPSSLSSSLSNLQSSLVNLVVLLDDPDCDDNSFYAYPPPRDTDDNVVRNVRSVVRNVVSVVSNPPD

Organism: NCBI:txid469621

Sequence (122 aa):
MIYKLNLLGFLLIVVAFFLGIKLPDWDFKLKLRHRNILTHSPFVTVIFIALYETDTSYFFKYFIVGFSSAIAIHILFDLFPRKWHGGALLKIPFNGITCSKETTKLFFIATSLVSVFLAIFY